Protein AF-A0A7W0KR09-F1 (afdb_monomer)

Structure (mmCIF, N/CA/C/O backbone):
data_AF-A0A7W0KR09-F1
#
_entry.id   AF-A0A7W0KR09-F1
#
loop_
_atom_site.group_PDB
_atom_site.id
_atom_site.type_symbol
_atom_site.label_atom_id
_atom_site.label_alt_id
_atom_site.label_comp_id
_atom_site.label_asym_id
_atom_site.label_entity_id
_atom_site.label_seq_id
_atom_site.pdbx_PDB_ins_code
_atom_site.Cartn_x
_atom_site.Cartn_y
_atom_site.Cartn_z
_atom_site.occupancy
_atom_site.B_iso_or_equiv
_atom_site.auth_seq_id
_atom_site.auth_comp_id
_atom_site.auth_asym_id
_atom_site.auth_atom_id
_atom_site.pdbx_PDB_model_num
ATOM 1 N N . MET A 1 1 ? -0.744 -17.987 3.270 1.00 62.53 1 MET A N 1
ATOM 2 C CA . MET A 1 1 ? -0.340 -16.575 3.426 1.00 62.53 1 MET A CA 1
ATOM 3 C C . MET A 1 1 ? 1.138 -16.591 3.731 1.00 62.53 1 MET A C 1
ATOM 5 O O . MET A 1 1 ? 1.521 -17.387 4.577 1.00 62.53 1 MET A O 1
ATOM 9 N N . THR A 1 2 ? 1.930 -15.813 3.004 1.00 75.81 2 THR A N 1
ATOM 10 C CA . THR A 1 2 ? 3.384 -15.736 3.194 1.00 75.81 2 THR A CA 1
ATOM 11 C C . THR A 1 2 ? 3.686 -14.916 4.443 1.00 75.81 2 THR A C 1
ATOM 13 O O . THR A 1 2 ? 3.004 -13.919 4.697 1.00 75.81 2 THR A O 1
ATOM 16 N N . SER A 1 3 ? 4.663 -15.346 5.236 1.00 86.94 3 SER A N 1
ATOM 17 C CA . SER A 1 3 ? 5.091 -14.590 6.414 1.00 86.94 3 SER A CA 1
ATOM 18 C C . SER A 1 3 ? 5.835 -13.320 5.975 1.00 86.94 3 SER A C 1
ATOM 20 O O . SER A 1 3 ? 6.543 -13.368 4.970 1.00 86.94 3 SER A O 1
ATOM 22 N N . PRO A 1 4 ? 5.728 -12.187 6.695 1.00 88.94 4 PRO A N 1
ATOM 23 C CA . PRO A 1 4 ? 6.400 -10.942 6.303 1.00 88.94 4 PRO A CA 1
ATOM 24 C C . PRO A 1 4 ? 7.919 -11.092 6.127 1.00 88.94 4 PRO A C 1
ATOM 26 O O . PRO A 1 4 ? 8.485 -10.524 5.202 1.00 88.94 4 PRO A O 1
ATOM 29 N N . GLU A 1 5 ? 8.551 -11.917 6.963 1.00 93.19 5 GLU A N 1
ATOM 30 C CA . GLU A 1 5 ? 9.997 -12.186 6.962 1.00 93.19 5 GLU A CA 1
ATOM 31 C C . GLU A 1 5 ? 10.484 -12.948 5.716 1.00 93.19 5 GLU A C 1
ATOM 33 O O . GLU A 1 5 ? 11.666 -12.917 5.384 1.00 93.19 5 GLU A O 1
ATOM 38 N N . GLU A 1 6 ? 9.579 -13.627 5.004 1.00 94.38 6 GLU A N 1
ATOM 39 C CA . GLU A 1 6 ? 9.884 -14.342 3.757 1.00 94.38 6 GLU A CA 1
ATOM 40 C C . GLU A 1 6 ? 9.753 -13.432 2.522 1.00 94.38 6 GLU A C 1
ATOM 42 O O . GLU A 1 6 ? 10.056 -13.849 1.402 1.00 94.38 6 GLU A O 1
ATOM 47 N N . LEU A 1 7 ? 9.277 -12.194 2.701 1.00 96.81 7 LEU A N 1
ATOM 48 C CA . LEU A 1 7 ? 9.057 -11.235 1.624 1.00 96.81 7 LEU A CA 1
ATOM 49 C C . LEU A 1 7 ? 10.244 -10.288 1.455 1.00 96.81 7 LEU A C 1
ATOM 51 O O . LEU A 1 7 ? 10.923 -9.912 2.410 1.00 96.81 7 LEU A O 1
ATOM 55 N N . VAL A 1 8 ? 10.430 -9.833 0.215 1.00 97.50 8 VAL A N 1
ATOM 56 C CA . VAL A 1 8 ? 11.388 -8.781 -0.130 1.00 97.50 8 VAL A CA 1
ATOM 57 C C . VAL A 1 8 ? 10.662 -7.668 -0.878 1.00 97.50 8 VAL A C 1
ATOM 59 O O . VAL A 1 8 ? 10.151 -7.879 -1.978 1.00 97.50 8 VAL A O 1
ATOM 62 N N . ALA A 1 9 ? 10.651 -6.466 -0.310 1.00 97.12 9 ALA A N 1
ATOM 63 C CA . ALA A 1 9 ? 10.201 -5.259 -0.984 1.00 97.12 9 ALA A CA 1
ATOM 64 C C . ALA A 1 9 ? 11.334 -4.713 -1.857 1.00 97.12 9 ALA A C 1
ATOM 66 O O . ALA A 1 9 ? 12.243 -4.030 -1.374 1.00 97.12 9 ALA A O 1
ATOM 67 N N . ARG A 1 10 ? 11.284 -5.027 -3.155 1.00 97.06 10 ARG A N 1
ATOM 68 C CA . ARG A 1 10 ? 12.270 -4.548 -4.125 1.00 97.06 10 ARG A CA 1
ATOM 69 C C . ARG A 1 10 ? 11.810 -3.259 -4.793 1.00 97.06 10 ARG A C 1
ATOM 71 O O . ARG A 1 10 ? 10.751 -3.220 -5.412 1.00 97.06 10 ARG A O 1
ATOM 78 N N . THR A 1 11 ? 12.653 -2.234 -4.745 1.00 96.75 11 THR A N 1
ATOM 79 C CA . THR A 1 11 ? 12.416 -0.958 -5.425 1.00 96.75 11 THR A CA 1
ATOM 80 C C . THR A 1 11 ? 13.464 -0.728 -6.508 1.00 96.75 11 THR A C 1
ATOM 82 O O . THR A 1 11 ? 14.673 -0.784 -6.270 1.00 96.75 11 THR A O 1
ATOM 85 N N . THR A 1 12 ? 12.991 -0.416 -7.713 1.00 94.94 12 THR A N 1
ATOM 86 C CA . THR A 1 12 ? 13.834 0.005 -8.832 1.00 94.94 12 THR A CA 1
ATOM 87 C C . THR A 1 12 ? 13.258 1.242 -9.508 1.00 94.94 12 THR A C 1
ATOM 89 O O . THR A 1 12 ? 12.048 1.477 -9.4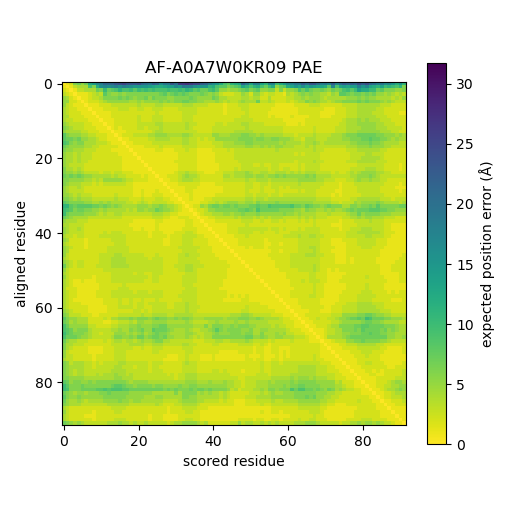84 1.00 94.94 12 THR A O 1
ATOM 92 N N . ARG A 1 13 ? 14.133 2.044 -10.114 1.00 94.38 13 ARG A N 1
ATOM 93 C CA . ARG A 1 13 ? 13.733 3.213 -10.893 1.00 94.38 13 ARG A CA 1
ATOM 94 C C . ARG A 1 13 ? 13.159 2.757 -12.233 1.00 94.38 13 ARG A C 1
ATOM 96 O O . ARG A 1 13 ? 13.730 1.906 -12.906 1.00 94.38 13 ARG A O 1
ATOM 103 N N . LEU A 1 14 ? 12.058 3.380 -12.640 1.00 93.50 14 LEU A N 1
ATOM 104 C CA . LEU A 1 14 ? 11.499 3.223 -13.976 1.00 93.50 14 LEU A CA 1
ATOM 105 C C . LEU A 1 14 ? 11.779 4.491 -14.783 1.00 93.50 14 LEU A C 1
ATOM 107 O O . LEU A 1 14 ? 11.380 5.581 -14.386 1.00 93.50 14 LEU A O 1
ATOM 111 N N . ASP A 1 15 ? 12.441 4.346 -15.929 1.00 94.81 15 ASP A N 1
ATOM 112 C CA . ASP A 1 15 ? 12.722 5.448 -16.865 1.00 94.81 15 ASP A CA 1
ATOM 113 C C . ASP A 1 15 ? 11.594 5.645 -17.890 1.00 94.81 15 ASP A C 1
ATOM 115 O O . ASP A 1 15 ? 11.819 5.986 -19.050 1.00 94.81 15 ASP A O 1
ATOM 119 N N . ARG A 1 16 ? 10.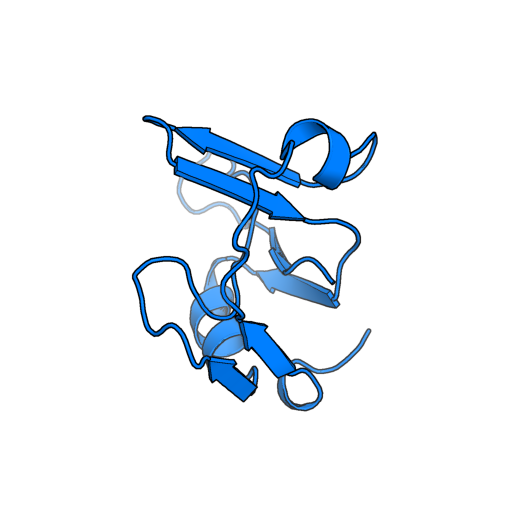359 5.384 -17.462 1.00 94.56 16 ARG A N 1
ATOM 120 C CA . ARG A 1 16 ? 9.142 5.536 -18.257 1.00 94.56 16 ARG A CA 1
ATOM 121 C C . ARG A 1 16 ? 7.973 5.893 -17.358 1.00 94.56 16 ARG A C 1
ATOM 123 O O . ARG A 1 16 ? 7.958 5.522 -16.183 1.00 94.56 16 ARG A O 1
ATOM 130 N N . ASP A 1 17 ? 6.963 6.508 -17.953 1.00 92.25 17 ASP A N 1
ATOM 131 C CA . ASP A 1 17 ? 5.696 6.713 -17.272 1.00 92.25 17 ASP A CA 1
ATOM 132 C C . ASP A 1 17 ? 4.953 5.387 -17.085 1.00 92.25 17 ASP A C 1
ATOM 134 O O . ASP A 1 17 ? 5.030 4.464 -17.905 1.00 92.25 17 ASP A O 1
A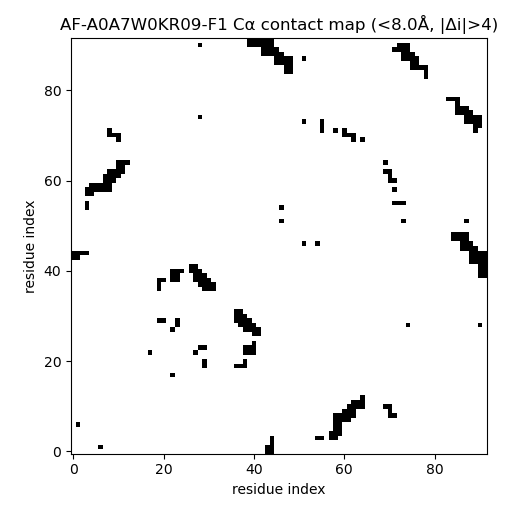TOM 138 N N . VAL A 1 18 ? 4.227 5.298 -15.974 1.00 93.44 18 VAL A N 1
ATOM 139 C CA . VAL A 1 18 ? 3.395 4.151 -15.622 1.00 93.44 18 VAL A CA 1
ATOM 140 C C . VAL A 1 18 ? 1.971 4.635 -15.414 1.00 93.44 18 VAL A C 1
ATOM 142 O O . VAL A 1 18 ? 1.718 5.516 -14.593 1.00 93.44 18 VAL A O 1
ATOM 145 N N . ASP A 1 19 ? 1.032 4.023 -16.130 1.00 95.12 19 ASP A N 1
ATOM 146 C CA . ASP A 1 19 ? -0.388 4.195 -15.852 1.00 95.12 19 ASP A CA 1
ATOM 147 C C . ASP A 1 19 ? -0.755 3.418 -14.578 1.00 95.12 19 ASP A C 1
ATOM 149 O O . ASP A 1 19 ? -0.884 2.191 -14.576 1.00 95.12 19 ASP A O 1
ATOM 153 N N . LEU A 1 20 ? -0.910 4.153 -13.477 1.00 95.88 20 LEU A N 1
ATOM 154 C CA . LEU A 1 20 ? -1.260 3.591 -12.175 1.00 95.88 20 LEU A CA 1
ATOM 155 C C . LEU A 1 20 ? -2.652 2.947 -12.159 1.00 95.88 20 LEU A C 1
ATOM 157 O O . LEU A 1 20 ? -2.860 1.987 -11.419 1.00 95.88 20 LEU A O 1
ATOM 161 N N . LEU A 1 21 ? -3.597 3.434 -12.970 1.00 96.25 21 LEU A N 1
ATOM 162 C CA . LEU A 1 21 ? -4.932 2.846 -13.056 1.00 96.25 21 LEU A CA 1
ATOM 163 C C . LEU A 1 21 ? -4.863 1.494 -13.766 1.00 96.25 21 LEU A C 1
ATOM 165 O O . LEU A 1 21 ? -5.435 0.515 -13.286 1.00 96.25 21 LEU A O 1
ATOM 169 N N . ALA A 1 22 ? -4.092 1.416 -14.854 1.00 96.94 22 ALA A N 1
ATOM 170 C CA . ALA A 1 22 ? -3.815 0.146 -15.511 1.00 96.94 22 ALA A CA 1
ATOM 171 C C . ALA A 1 22 ? -3.103 -0.828 -14.561 1.00 96.94 22 ALA A C 1
ATOM 173 O O . ALA A 1 22 ? -3.458 -2.007 -14.532 1.00 96.94 22 ALA A O 1
ATOM 174 N N . VAL A 1 23 ? -2.145 -0.360 -13.748 1.00 96.69 23 VAL 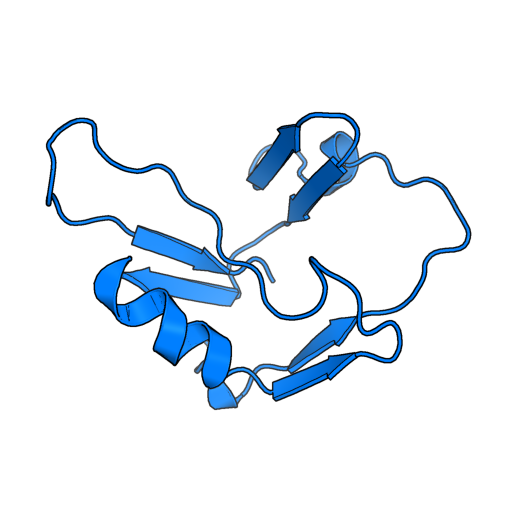A N 1
ATOM 175 C CA . VAL A 1 23 ? -1.495 -1.186 -12.715 1.00 96.69 23 VAL A CA 1
ATOM 176 C C . VAL A 1 23 ? -2.491 -1.661 -11.666 1.00 96.69 23 VAL A C 1
ATOM 178 O O . VAL A 1 23 ? -2.474 -2.841 -11.367 1.00 96.69 23 VAL A O 1
ATOM 181 N N . ALA A 1 24 ? -3.383 -0.835 -11.126 1.00 97.44 24 ALA A N 1
ATOM 182 C CA . ALA A 1 24 ? -4.370 -1.322 -10.158 1.00 97.44 24 ALA A CA 1
ATOM 183 C C . ALA A 1 24 ? -5.332 -2.350 -10.790 1.00 97.44 24 ALA A C 1
ATOM 185 O O . ALA A 1 24 ? -5.618 -3.390 -10.200 1.00 97.44 24 ALA A O 1
ATOM 186 N N . GLY A 1 25 ? -5.766 -2.123 -12.032 1.00 96.75 25 GLY A N 1
ATOM 187 C CA . GLY A 1 25 ? -6.757 -2.980 -12.682 1.00 96.75 25 GLY A CA 1
ATOM 188 C C . GLY A 1 25 ? -8.113 -2.937 -11.967 1.00 96.75 25 GLY A C 1
ATOM 189 O O . GLY A 1 25 ? -8.434 -1.961 -11.295 1.00 96.75 25 GLY A O 1
ATOM 190 N N . ALA A 1 26 ? -8.921 -3.989 -12.130 1.00 96.38 26 ALA A N 1
ATOM 191 C CA . ALA A 1 26 ? -10.286 -4.033 -11.595 1.00 96.38 26 ALA A CA 1
ATOM 192 C C . ALA A 1 26 ? -10.347 -4.234 -10.068 1.00 96.38 26 ALA A C 1
ATOM 194 O O . ALA A 1 26 ? -11.211 -3.658 -9.415 1.00 96.38 26 ALA A O 1
ATOM 195 N N . ASP A 1 27 ? -9.416 -5.018 -9.514 1.00 95.00 27 ASP A N 1
ATOM 196 C CA . ASP A 1 27 ? -9.466 -5.490 -8.119 1.00 95.00 27 ASP A CA 1
ATOM 197 C C . ASP A 1 27 ? -8.287 -5.000 -7.259 1.00 95.00 27 ASP A C 1
ATOM 199 O O . ASP A 1 27 ? -8.122 -5.421 -6.112 1.00 95.00 27 ASP A O 1
ATOM 203 N N . GLY A 1 28 ? -7.410 -4.168 -7.824 1.00 96.56 28 GLY A N 1
ATOM 204 C CA . GLY A 1 28 ? -6.240 -3.654 -7.122 1.00 96.56 28 GLY A CA 1
ATOM 205 C C . GLY A 1 28 ? -6.543 -2.468 -6.217 1.00 96.56 28 GLY A C 1
ATOM 206 O O . GLY A 1 28 ? -7.682 -2.062 -5.995 1.00 96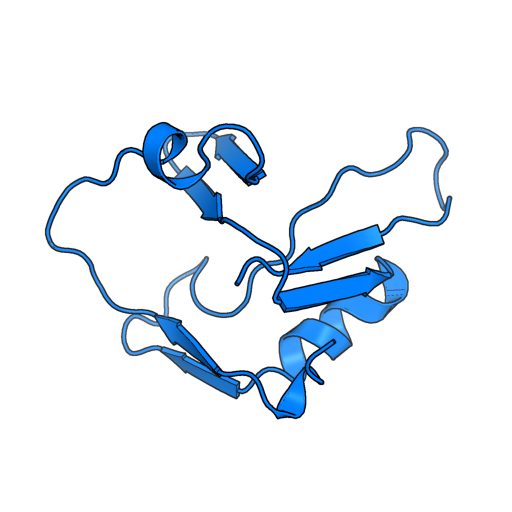.56 28 GLY A O 1
ATOM 207 N N . VAL A 1 29 ? -5.467 -1.883 -5.703 1.00 97.38 29 VAL A N 1
ATOM 208 C CA . VAL A 1 29 ? -5.515 -0.677 -4.878 1.00 97.38 29 VAL A CA 1
ATOM 209 C C . VAL A 1 29 ? -4.837 0.469 -5.607 1.00 97.38 29 VAL A C 1
ATOM 211 O O . VAL A 1 29 ? -3.808 0.285 -6.257 1.00 97.38 29 VAL A O 1
ATOM 214 N N . LEU A 1 30 ? -5.420 1.659 -5.487 1.00 96.88 30 LEU A N 1
ATOM 215 C CA . LEU A 1 30 ? -4.903 2.894 -6.059 1.00 96.88 30 LEU A CA 1
ATOM 216 C C . LEU A 1 30 ? -5.054 4.016 -5.036 1.00 96.88 30 LEU A C 1
ATOM 218 O O . LEU A 1 30 ? -6.130 4.235 -4.482 1.00 96.88 30 LEU A O 1
ATOM 222 N N . PHE A 1 31 ? -3.981 4.767 -4.836 1.00 95.44 31 PHE A N 1
ATOM 223 C CA . PHE A 1 31 ? -4.005 6.046 -4.145 1.00 95.44 31 PHE A CA 1
ATOM 224 C C . PHE A 1 31 ? -3.326 7.081 -5.034 1.00 95.44 31 PHE A C 1
A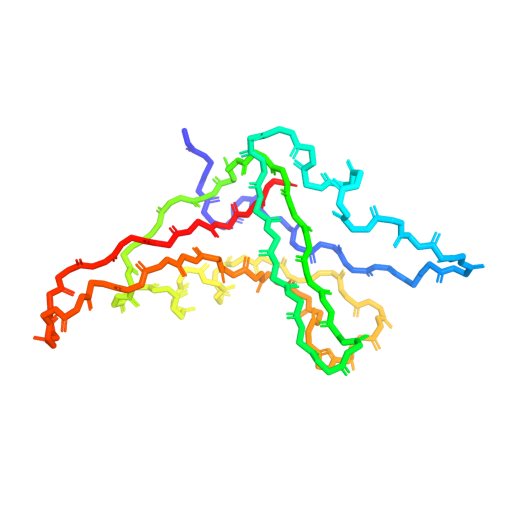TOM 226 O O . PHE A 1 31 ? -2.224 6.845 -5.520 1.00 95.44 31 PHE A O 1
ATOM 233 N N . SER A 1 32 ? -3.962 8.231 -5.246 1.00 93.94 32 SER A N 1
ATOM 234 C CA . SER A 1 32 ? -3.382 9.330 -6.017 1.00 93.94 32 SER A CA 1
ATOM 235 C C . SER A 1 32 ? -3.709 10.659 -5.358 1.00 93.94 32 SER A C 1
ATOM 237 O O . SER A 1 32 ? -4.865 10.949 -5.048 1.00 93.94 32 SER A O 1
ATOM 239 N N . ARG A 1 33 ? -2.678 11.472 -5.124 1.00 92.62 33 ARG A N 1
ATOM 240 C CA . ARG A 1 33 ? -2.803 12.810 -4.549 1.00 92.62 33 ARG A CA 1
ATOM 241 C C . ARG A 1 33 ? -1.644 13.685 -5.004 1.00 92.62 33 ARG A C 1
ATOM 243 O O . ARG A 1 33 ? -0.490 13.294 -4.901 1.00 92.62 33 ARG A O 1
ATOM 250 N N . ASN A 1 34 ? -1.941 14.907 -5.448 1.00 91.12 34 ASN A N 1
ATOM 251 C CA . ASN A 1 34 ? -0.931 15.916 -5.798 1.00 91.12 34 ASN A CA 1
ATOM 252 C C . ASN A 1 34 ? 0.162 15.394 -6.754 1.00 91.12 34 ASN A C 1
ATOM 254 O O . ASN A 1 34 ? 1.340 15.676 -6.558 1.00 91.12 34 ASN A O 1
ATOM 258 N N . ARG A 1 35 ? -0.229 14.632 -7.788 1.00 86.38 35 ARG A N 1
ATOM 259 C CA . ARG A 1 35 ? 0.671 14.010 -8.786 1.00 86.38 35 ARG A CA 1
ATOM 260 C C . ARG A 1 35 ? 1.604 12.916 -8.247 1.00 86.38 35 ARG A C 1
ATOM 262 O O . ARG A 1 35 ? 2.430 12.416 -9.002 1.00 86.38 35 ARG A O 1
ATOM 269 N N . VAL A 1 36 ? 1.455 12.520 -6.987 1.00 88.56 36 VAL A N 1
ATOM 270 C CA . VAL A 1 36 ? 2.097 11.338 -6.408 1.00 88.56 36 VAL A CA 1
ATOM 271 C C . VAL A 1 36 ? 1.044 10.248 -6.284 1.00 88.56 36 VAL A C 1
ATOM 273 O O . VAL A 1 36 ? -0.089 10.520 -5.880 1.00 88.56 36 VAL A O 1
ATOM 276 N N . GLY A 1 37 ? 1.394 9.014 -6.630 1.00 93.50 37 GLY A N 1
ATOM 277 C CA . GLY A 1 37 ? 0.460 7.910 -6.517 1.00 93.50 37 GLY A CA 1
ATOM 278 C C . GLY A 1 37 ? 1.133 6.570 -6.299 1.00 93.50 37 GLY A C 1
ATOM 279 O O . GLY A 1 37 ? 2.304 6.382 -6.616 1.00 93.50 37 GLY A O 1
ATOM 280 N N . PHE A 1 38 ? 0.348 5.653 -5.755 1.00 95.44 38 PHE A N 1
ATOM 281 C CA . PHE A 1 38 ? 0.718 4.274 -5.502 1.00 95.44 38 PHE A CA 1
ATOM 282 C C . PHE A 1 38 ? -0.365 3.382 -6.091 1.00 95.44 38 PHE A C 1
ATOM 284 O O . PHE A 1 38 ? -1.555 3.649 -5.912 1.00 95.44 38 PHE A O 1
ATOM 291 N N . ALA A 1 39 ? 0.048 2.317 -6.765 1.00 96.88 39 ALA A N 1
ATOM 292 C CA . ALA A 1 39 ? -0.851 1.287 -7.251 1.00 96.88 39 ALA A CA 1
ATOM 293 C C . ALA A 1 39 ? -0.256 -0.085 -6.964 1.00 96.88 39 ALA A C 1
ATOM 295 O O . ALA A 1 39 ? 0.961 -0.260 -7.011 1.00 96.88 39 ALA A O 1
ATOM 296 N N . GLY A 1 40 ? -1.119 -1.049 -6.678 1.00 96.44 40 GLY A N 1
ATOM 297 C CA . GLY A 1 40 ? -0.711 -2.418 -6.403 1.00 96.44 40 GLY A CA 1
ATOM 298 C C . GLY A 1 40 ? -1.799 -3.412 -6.770 1.00 96.44 40 GLY A C 1
ATOM 299 O O . GLY A 1 40 ? -2.977 -3.058 -6.875 1.00 96.44 40 GLY A O 1
ATOM 300 N N . ARG A 1 41 ? -1.393 -4.667 -6.958 1.00 97.06 41 ARG A N 1
ATOM 301 C CA . ARG A 1 41 ? -2.282 -5.800 -7.229 1.00 97.06 41 ARG A CA 1
ATOM 302 C C . ARG A 1 41 ? -2.071 -6.892 -6.198 1.00 97.06 41 ARG A C 1
ATOM 304 O O . ARG A 1 41 ? -1.003 -7.003 -5.606 1.00 97.06 41 ARG A O 1
ATOM 311 N N . GLY A 1 42 ? -3.080 -7.743 -6.052 1.00 96.69 42 GLY A N 1
ATOM 312 C CA . GLY A 1 42 ? -2.996 -8.891 -5.161 1.00 96.69 42 GLY A CA 1
ATOM 313 C C . GLY A 1 42 ? -2.786 -8.487 -3.702 1.00 96.69 42 GLY A C 1
ATOM 314 O O . GLY A 1 42 ? -2.922 -7.325 -3.320 1.00 96.69 42 GLY A O 1
ATOM 315 N N . VAL A 1 43 ? -2.496 -9.485 -2.872 1.00 97.06 43 VAL A N 1
ATOM 316 C CA . VAL A 1 43 ? -2.271 -9.299 -1.438 1.00 97.06 43 VAL A CA 1
ATOM 317 C C . VAL A 1 43 ? -1.157 -10.238 -0.999 1.00 97.06 43 VAL A C 1
ATOM 319 O O . VAL A 1 43 ? -1.376 -11.448 -0.927 1.00 97.06 43 VAL A O 1
ATOM 322 N N . ALA A 1 44 ? 0.012 -9.684 -0.684 1.00 96.94 44 ALA A N 1
ATOM 323 C CA . ALA A 1 44 ? 1.103 -10.423 -0.057 1.00 96.94 44 ALA A CA 1
ATOM 324 C C . ALA A 1 44 ? 0.842 -10.621 1.441 1.00 96.94 44 ALA A C 1
ATOM 326 O O . ALA A 1 44 ? 0.977 -11.731 1.954 1.00 96.94 44 ALA A O 1
ATOM 327 N N . VAL A 1 45 ? 0.392 -9.563 2.130 1.00 97.31 45 VAL A N 1
ATOM 328 C CA . VAL A 1 45 ? 0.117 -9.583 3.576 1.00 97.31 45 VAL A CA 1
ATOM 329 C C . VAL A 1 45 ? -1.184 -8.854 3.890 1.00 97.31 45 VAL A C 1
ATOM 331 O O . VAL A 1 45 ? -1.454 -7.782 3.351 1.00 97.31 45 VAL A O 1
ATOM 334 N N . ARG A 1 46 ? -1.980 -9.420 4.803 1.00 97.00 46 ARG A N 1
ATOM 335 C CA . ARG A 1 46 ? -3.056 -8.710 5.511 1.00 97.00 46 ARG A CA 1
ATOM 336 C C . ARG A 1 46 ? -2.619 -8.504 6.952 1.00 97.00 46 ARG A C 1
ATOM 338 O O . ARG A 1 46 ? -2.198 -9.465 7.586 1.00 97.00 46 ARG A O 1
ATOM 345 N N . THR A 1 47 ? -2.737 -7.285 7.462 1.00 96.94 47 THR A N 1
ATOM 346 C CA . THR A 1 47 ? -2.334 -6.946 8.832 1.00 96.94 47 THR A CA 1
ATOM 347 C C . THR A 1 47 ? -3.332 -5.994 9.474 1.00 96.94 47 THR A C 1
ATOM 349 O O . THR A 1 47 ? -4.059 -5.272 8.785 1.00 96.94 47 THR A O 1
ATOM 352 N N . ARG A 1 48 ? -3.404 -5.988 10.805 1.00 97.00 48 ARG A N 1
ATOM 353 C CA . ARG A 1 48 ? -4.188 -4.982 11.525 1.00 97.00 48 ARG A CA 1
ATOM 354 C C . ARG A 1 48 ? -3.468 -3.644 11.454 1.00 97.00 48 ARG A C 1
ATOM 356 O O . ARG A 1 48 ? -2.246 -3.579 11.523 1.00 97.00 48 ARG A O 1
ATOM 363 N N . ARG A 1 49 ? -4.224 -2.547 11.430 1.00 96.31 49 ARG A N 1
ATOM 364 C CA . ARG A 1 49 ? -3.669 -1.187 11.509 1.00 96.31 49 ARG A CA 1
ATOM 365 C C . ARG A 1 49 ? -2.717 -1.020 12.698 1.00 96.31 49 ARG A C 1
ATOM 367 O O . ARG A 1 49 ? -1.709 -0.343 12.561 1.00 96.31 49 ARG A O 1
ATOM 374 N N . ALA A 1 50 ? -3.031 -1.621 13.845 1.00 95.44 50 ALA A N 1
ATOM 375 C CA . ALA A 1 50 ? -2.197 -1.535 15.045 1.00 95.44 50 ALA A CA 1
ATOM 376 C C . ALA A 1 50 ? -0.833 -2.240 14.899 1.00 95.44 50 ALA A C 1
ATOM 378 O O . ALA A 1 50 ? 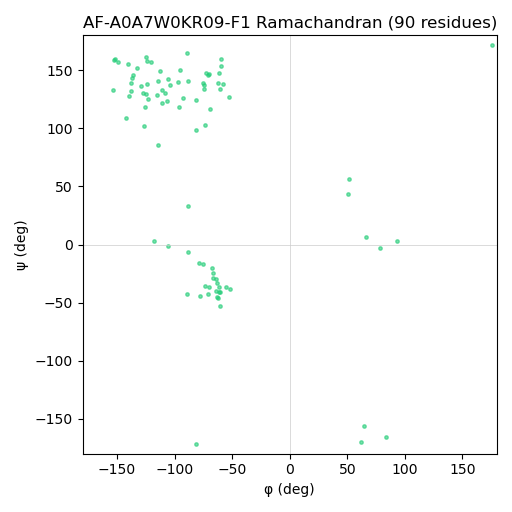0.116 -1.876 15.582 1.00 95.44 50 ALA A O 1
ATOM 379 N N . GLU A 1 51 ? -0.730 -3.221 14.002 1.00 96.94 51 GLU A N 1
ATOM 380 C CA . GLU A 1 51 ? 0.446 -4.080 13.808 1.00 96.94 51 GLU A CA 1
ATOM 381 C C . GLU A 1 51 ? 1.218 -3.717 12.523 1.00 96.94 51 GLU A C 1
ATOM 383 O O . GLU A 1 51 ? 2.248 -4.322 12.217 1.00 96.94 51 GLU A O 1
ATOM 388 N N . VAL A 1 52 ? 0.734 -2.731 11.754 1.00 96.94 52 VAL A N 1
ATOM 389 C CA . VAL A 1 52 ? 1.249 -2.438 10.409 1.00 96.94 52 VAL A CA 1
ATOM 390 C C . VAL A 1 52 ? 2.715 -2.031 10.418 1.00 96.94 52 VAL A C 1
ATOM 392 O O . VAL A 1 52 ? 3.460 -2.504 9.572 1.00 96.94 52 VAL A O 1
ATOM 395 N N . THR A 1 53 ? 3.150 -1.217 11.381 1.00 96.88 53 THR A N 1
ATOM 396 C CA . THR A 1 53 ? 4.547 -0.772 11.460 1.00 96.88 53 THR A CA 1
ATOM 397 C C . THR A 1 53 ? 5.486 -1.964 11.617 1.00 96.88 53 THR A C 1
ATOM 399 O O . THR A 1 53 ? 6.352 -2.160 10.773 1.00 96.88 53 THR A O 1
ATOM 402 N N . ALA A 1 54 ? 5.230 -2.828 12.605 1.00 97.88 54 ALA A N 1
ATOM 403 C CA . ALA A 1 54 ? 6.019 -4.040 12.822 1.00 97.88 54 ALA A CA 1
ATOM 404 C C . ALA A 1 54 ? 5.961 -4.993 11.616 1.00 97.88 54 ALA A C 1
ATOM 406 O O . ALA A 1 54 ? 6.959 -5.606 11.250 1.00 97.88 54 ALA A O 1
ATOM 407 N N . THR A 1 55 ? 4.800 -5.088 10.959 1.00 97.56 55 THR A N 1
ATOM 408 C CA . THR A 1 55 ? 4.647 -5.901 9.744 1.00 97.56 55 THR A CA 1
ATOM 409 C C . THR A 1 55 ? 5.528 -5.384 8.605 1.00 97.56 55 THR A C 1
ATOM 411 O O . THR A 1 55 ? 6.165 -6.182 7.927 1.00 97.56 55 THR A O 1
ATOM 414 N N . LEU A 1 56 ? 5.557 -4.067 8.374 1.00 97.06 56 LEU A N 1
ATOM 415 C CA . LEU A 1 56 ? 6.360 -3.458 7.311 1.00 97.06 56 LEU A CA 1
ATOM 416 C C . LEU A 1 56 ? 7.862 -3.531 7.621 1.00 97.06 56 LEU A C 1
ATOM 418 O O . LEU A 1 56 ? 8.645 -3.765 6.708 1.00 97.06 56 LEU A O 1
ATOM 422 N N . GLU A 1 57 ? 8.255 -3.378 8.887 1.00 97.00 57 GLU A N 1
ATOM 423 C CA . GLU A 1 57 ? 9.652 -3.488 9.339 1.00 97.00 57 GLU A CA 1
ATOM 424 C C . GLU A 1 57 ? 10.220 -4.907 9.200 1.00 97.00 57 GLU A C 1
ATOM 426 O O . GLU A 1 57 ? 11.420 -5.066 8.986 1.00 97.00 57 GLU A O 1
ATOM 431 N N . ALA A 1 58 ? 9.372 -5.936 9.290 1.00 97.75 58 ALA A N 1
ATOM 432 C CA . ALA A 1 58 ? 9.777 -7.331 9.124 1.00 97.75 58 ALA A CA 1
ATOM 433 C C . ALA A 1 58 ? 10.046 -7.728 7.660 1.00 97.75 58 ALA A C 1
ATOM 435 O O . ALA A 1 58 ? 10.665 -8.762 7.414 1.00 97.75 58 ALA A O 1
ATOM 436 N N . ILE A 1 59 ? 9.587 -6.937 6.684 1.00 97.94 59 ILE A N 1
ATOM 437 C CA . ILE A 1 59 ? 9.803 -7.213 5.260 1.00 97.94 59 ILE A CA 1
ATOM 438 C C . ILE A 1 59 ? 11.201 -6.731 4.871 1.00 97.94 59 ILE A C 1
ATOM 440 O O . ILE A 1 59 ? 11.529 -5.553 5.023 1.00 97.94 59 ILE A O 1
ATOM 444 N N . ALA A 1 60 ? 12.020 -7.622 4.311 1.00 97.81 60 ALA A N 1
ATOM 445 C CA . ALA A 1 60 ? 13.351 -7.253 3.846 1.00 97.81 60 ALA A CA 1
ATOM 446 C C . ALA A 1 60 ? 13.269 -6.206 2.721 1.00 97.81 60 ALA A C 1
ATOM 448 O O . ALA A 1 60 ? 12.433 -6.305 1.823 1.00 97.81 60 ALA A O 1
ATOM 449 N N . VAL A 1 61 ? 14.155 -5.208 2.740 1.00 97.38 61 VAL A N 1
ATOM 450 C CA . VAL A 1 61 ? 14.152 -4.109 1.761 1.00 97.38 61 VAL A CA 1
ATOM 451 C C . VAL A 1 61 ? 15.364 -4.208 0.841 1.00 97.38 61 VAL A C 1
ATOM 453 O O . VAL A 1 61 ? 16.506 -4.154 1.291 1.00 97.38 61 VAL A O 1
ATOM 456 N N . ASP A 1 62 ? 15.097 -4.298 -0.460 1.00 97.56 62 ASP A N 1
ATOM 457 C CA . ASP A 1 62 ? 16.086 -4.189 -1.535 1.00 97.56 62 ASP A CA 1
ATOM 458 C C . ASP A 1 62 ? 15.772 -2.925 -2.345 1.00 97.56 62 ASP A C 1
ATOM 460 O O . ASP A 1 62 ? 15.003 -2.942 -3.309 1.00 97.56 62 ASP A O 1
ATOM 464 N N . ASP A 1 63 ? 16.295 -1.788 -1.888 1.00 95.88 63 ASP A N 1
ATOM 465 C CA . ASP A 1 63 ? 15.961 -0.475 -2.430 1.00 95.88 63 ASP A CA 1
ATOM 466 C C . ASP A 1 63 ? 17.210 0.315 -2.831 1.00 95.88 63 ASP A C 1
ATOM 468 O O . ASP A 1 63 ? 17.914 0.923 -2.020 1.00 95.88 63 ASP A O 1
ATOM 472 N N . SER A 1 64 ? 17.461 0.328 -4.138 1.00 91.88 64 SER A N 1
ATOM 473 C CA . SER A 1 64 ? 18.534 1.115 -4.750 1.00 91.88 64 SER A CA 1
ATOM 474 C C . SER A 1 64 ? 18.191 2.603 -4.911 1.00 91.88 64 SER A C 1
ATOM 476 O O . SER A 1 64 ? 19.096 3.412 -5.111 1.00 91.88 64 SER A O 1
ATOM 478 N N . VAL A 1 65 ? 16.910 2.974 -4.810 1.00 94.38 65 VAL A N 1
ATOM 479 C CA . VAL A 1 65 ? 16.391 4.324 -5.074 1.00 94.38 65 VAL A CA 1
ATOM 480 C C . VAL A 1 65 ? 16.424 5.186 -3.808 1.00 94.38 65 VAL A C 1
ATOM 482 O O . VAL A 1 65 ? 16.849 6.340 -3.880 1.00 94.38 65 VAL A O 1
ATOM 485 N N . ARG A 1 66 ? 16.035 4.623 -2.653 1.00 90.81 66 ARG A N 1
ATOM 486 C CA . ARG A 1 66 ? 16.082 5.248 -1.313 1.00 90.81 66 ARG A CA 1
ATOM 487 C C . ARG A 1 66 ? 15.426 6.630 -1.258 1.00 90.81 66 ARG A C 1
ATOM 489 O O . ARG A 1 66 ? 16.061 7.617 -0.886 1.00 90.81 66 ARG A O 1
ATOM 496 N N . GLN A 1 67 ? 14.158 6.711 -1.651 1.00 88.94 67 GLN A N 1
ATOM 497 C CA . GLN A 1 67 ? 13.377 7.952 -1.657 1.00 88.94 67 GLN A CA 1
ATOM 498 C C . GLN A 1 67 ? 12.087 7.787 -0.846 1.00 88.94 67 GLN A C 1
ATOM 500 O O . GLN A 1 67 ? 11.635 6.670 -0.623 1.00 88.94 67 GLN A O 1
ATOM 505 N N . PRO A 1 68 ? 11.434 8.874 -0.411 1.00 83.56 68 PRO A N 1
ATOM 506 C CA . PRO A 1 68 ? 10.114 8.762 0.199 1.00 83.56 68 PRO A CA 1
ATOM 507 C C . PRO A 1 68 ? 9.137 7.989 -0.704 1.00 83.56 68 PRO A C 1
ATOM 509 O O . PRO A 1 68 ? 8.961 8.334 -1.872 1.00 83.56 68 PRO A O 1
ATOM 512 N N . GLY A 1 69 ? 8.496 6.956 -0.152 1.00 80.88 69 GLY A N 1
ATOM 513 C CA . GLY A 1 69 ? 7.557 6.095 -0.881 1.00 80.88 69 GLY A CA 1
ATOM 514 C C . GLY A 1 69 ? 8.165 4.827 -1.492 1.00 80.88 69 GLY A C 1
ATOM 515 O O . GLY A 1 69 ? 7.440 4.090 -2.155 1.00 80.88 69 GLY A O 1
ATOM 516 N N . THR A 1 70 ? 9.455 4.555 -1.278 1.00 91.75 70 THR A N 1
ATOM 517 C CA . THR A 1 70 ? 10.092 3.271 -1.607 1.00 91.75 70 THR A CA 1
ATOM 518 C C . THR A 1 70 ? 9.999 2.282 -0.436 1.00 91.75 70 THR A C 1
ATOM 520 O O . THR A 1 70 ? 9.689 2.669 0.693 1.00 91.75 70 THR A O 1
ATOM 523 N N . GLY A 1 71 ? 10.245 0.993 -0.6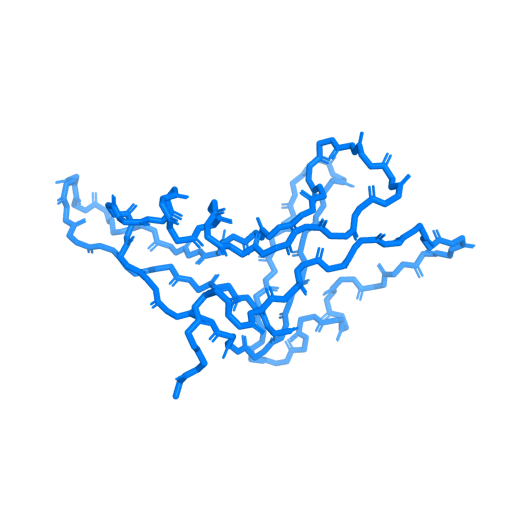97 1.00 94.75 71 GLY A N 1
ATOM 524 C CA . GLY A 1 71 ? 10.052 -0.076 0.291 1.00 94.75 71 GLY A CA 1
ATOM 525 C C . GLY A 1 71 ? 8.600 -0.582 0.374 1.00 94.75 71 GLY A C 1
ATOM 526 O O . GLY A 1 71 ? 7.806 -0.336 -0.538 1.00 94.75 71 GLY A O 1
ATOM 527 N N . PRO A 1 72 ? 8.242 -1.344 1.423 1.00 96.06 72 PRO A N 1
ATOM 528 C CA . PRO A 1 72 ? 6.916 -1.936 1.546 1.00 96.06 72 PRO A CA 1
ATOM 529 C C . PRO A 1 72 ? 5.876 -0.871 1.918 1.00 96.06 72 PRO A C 1
ATOM 531 O O . PRO A 1 72 ? 6.074 -0.068 2.828 1.00 96.06 72 PRO A O 1
ATOM 534 N N . VAL A 1 73 ? 4.732 -0.889 1.230 1.00 95.44 73 VAL A N 1
ATOM 535 C CA . VAL A 1 73 ? 3.635 0.066 1.439 1.00 95.44 73 VAL A CA 1
ATOM 536 C C . VAL A 1 73 ? 2.346 -0.687 1.739 1.00 95.44 73 VAL A C 1
ATOM 538 O O . VAL A 1 73 ? 1.945 -1.580 0.993 1.00 95.44 73 VAL A O 1
ATOM 541 N N . ALA A 1 74 ? 1.675 -0.296 2.822 1.00 97.06 74 ALA A N 1
ATOM 542 C CA . ALA A 1 74 ? 0.356 -0.803 3.168 1.00 97.06 74 ALA A CA 1
ATOM 543 C C . ALA A 1 74 ? -0.753 0.146 2.691 1.00 97.06 74 ALA A C 1
ATOM 545 O O . ALA A 1 74 ? -0.661 1.365 2.835 1.00 97.06 74 ALA A O 1
ATOM 546 N N . PHE A 1 75 ? -1.837 -0.431 2.185 1.00 97.19 75 PHE A N 1
ATOM 547 C CA . PHE A 1 75 ? -3.056 0.255 1.773 1.00 97.19 75 PHE A CA 1
ATOM 548 C C . PHE A 1 75 ? -4.215 -0.121 2.686 1.00 97.19 75 PHE A C 1
ATOM 550 O O . PHE A 1 75 ? -4.314 -1.251 3.158 1.00 97.19 75 PHE A O 1
ATOM 557 N N . GLY A 1 76 ? -5.152 0.801 2.871 1.00 95.38 76 GLY A N 1
ATOM 558 C CA . GLY A 1 76 ? -6.449 0.477 3.446 1.00 95.38 76 GLY A CA 1
ATOM 559 C C . GLY A 1 76 ? -7.320 1.703 3.662 1.00 95.38 76 GLY A C 1
ATOM 560 O O . GLY A 1 76 ? -6.880 2.841 3.502 1.00 95.38 76 GLY A O 1
ATOM 561 N N . ALA A 1 77 ? -8.571 1.444 4.025 1.00 94.81 77 ALA A N 1
ATOM 562 C CA . ALA A 1 77 ? -9.545 2.456 4.398 1.00 94.81 77 ALA A CA 1
ATOM 563 C C . ALA A 1 77 ? -9.840 2.324 5.892 1.00 94.81 77 ALA A C 1
ATOM 565 O O . ALA A 1 77 ? -10.061 1.222 6.396 1.00 94.81 77 ALA A O 1
ATOM 566 N N . LEU A 1 78 ? -9.824 3.449 6.604 1.00 95.19 78 LEU A N 1
ATOM 567 C CA . LEU A 1 78 ? -10.140 3.467 8.026 1.00 95.19 78 LEU A CA 1
ATOM 568 C C . LEU A 1 78 ? -11.649 3.657 8.229 1.00 95.19 78 LEU A C 1
ATOM 570 O O . LEU A 1 78 ? -12.251 4.459 7.510 1.00 95.19 78 LEU A O 1
ATOM 574 N N . PRO A 1 79 ? -12.265 2.963 9.203 1.00 95.75 79 PRO A N 1
ATOM 575 C CA . PRO A 1 79 ? -13.651 3.211 9.569 1.00 95.75 79 PRO A CA 1
ATOM 576 C C . PRO A 1 79 ? -13.865 4.650 10.045 1.00 95.75 79 PRO A C 1
ATOM 578 O O . PRO A 1 79 ? -12.969 5.272 10.615 1.00 95.75 79 PRO A O 1
ATOM 581 N N . PHE A 1 80 ? -15.092 5.150 9.885 1.00 95.94 80 PHE A N 1
ATOM 582 C CA . PHE A 1 80 ? -15.483 6.454 10.428 1.00 95.94 80 PHE A CA 1
ATOM 583 C C . PHE A 1 80 ? -15.416 6.502 11.958 1.00 95.94 80 PHE A C 1
ATOM 585 O O . PHE A 1 80 ? -15.125 7.556 12.517 1.00 95.94 80 PHE A O 1
ATOM 592 N N . LEU A 1 81 ? -15.697 5.379 12.632 1.00 96.12 81 LEU A N 1
ATOM 593 C CA . LEU A 1 81 ? -15.655 5.290 14.088 1.00 96.12 81 LEU A CA 1
ATOM 594 C C . LEU A 1 81 ? -14.197 5.385 14.574 1.00 96.12 81 LEU A C 1
ATOM 596 O O . LEU A 1 81 ? -13.401 4.489 14.273 1.00 96.12 81 LEU A O 1
ATOM 600 N N . PRO A 1 82 ? -13.832 6.425 15.347 1.00 91.75 82 PRO A N 1
ATOM 601 C CA . PRO A 1 82 ? -12.475 6.560 15.852 1.00 91.75 82 PRO A CA 1
ATOM 602 C C . PRO A 1 82 ? -12.087 5.369 16.729 1.00 91.75 82 PRO A C 1
ATOM 604 O O . PRO A 1 82 ? -12.842 4.954 17.603 1.00 91.75 82 PRO A O 1
ATOM 607 N N . GLY A 1 83 ? -10.893 4.827 16.496 1.00 89.00 83 GLY A N 1
ATOM 608 C CA . GLY A 1 83 ? -10.358 3.708 17.275 1.00 89.00 83 GLY A CA 1
ATOM 609 C C . GLY A 1 83 ? -10.916 2.333 16.908 1.00 89.00 83 GLY A C 1
ATOM 610 O O . GLY A 1 83 ? -10.436 1.350 17.460 1.00 89.00 83 GLY A O 1
ATOM 611 N N . ALA A 1 84 ? -11.866 2.238 15.972 1.00 93.38 84 ALA A N 1
ATOM 612 C CA . ALA A 1 84 ? -12.321 0.947 15.474 1.00 93.38 84 ALA A CA 1
ATOM 613 C C . ALA A 1 84 ? -11.177 0.170 14.806 1.00 93.38 84 ALA A C 1
ATOM 615 O O . ALA A 1 84 ? -10.286 0.754 14.173 1.00 93.38 84 ALA A O 1
ATOM 616 N N . ASP A 1 85 ? -11.237 -1.155 14.925 1.00 93.81 85 ASP A N 1
ATOM 617 C CA . ASP A 1 85 ? -10.306 -2.044 14.246 1.00 93.81 85 ASP A CA 1
ATOM 618 C C . ASP A 1 85 ? -10.353 -1.821 12.732 1.00 93.81 85 ASP A C 1
ATOM 620 O O . ASP A 1 85 ? -11.412 -1.663 12.121 1.00 93.81 85 ASP A O 1
ATOM 624 N N . ALA A 1 86 ? -9.173 -1.820 12.119 1.00 96.00 86 ALA A N 1
ATOM 625 C CA . ALA A 1 86 ? -9.006 -1.664 10.684 1.00 96.00 86 ALA A CA 1
ATOM 626 C C . ALA A 1 86 ? -7.962 -2.657 10.183 1.00 96.00 86 ALA A C 1
ATOM 628 O O . ALA A 1 86 ? -6.959 -2.917 10.855 1.00 96.00 86 ALA A O 1
ATOM 629 N N . GLN A 1 87 ? -8.192 -3.190 8.988 1.00 96.50 87 GLN A N 1
ATOM 630 C CA . GLN A 1 87 ? -7.234 -4.034 8.288 1.00 96.50 87 GLN A CA 1
ATOM 631 C C . GLN A 1 87 ? -6.591 -3.260 7.147 1.00 96.50 87 GLN A C 1
ATOM 633 O O . GLN A 1 87 ? -7.251 -2.475 6.465 1.00 96.50 87 GLN A O 1
ATOM 638 N N . LEU A 1 88 ? -5.304 -3.511 6.948 1.00 97.75 88 LEU A N 1
ATOM 639 C CA . LEU A 1 88 ? -4.506 -2.991 5.853 1.00 97.75 88 LEU A CA 1
ATOM 640 C C . LEU A 1 88 ? -3.936 -4.162 5.046 1.00 97.75 88 LEU A C 1
ATOM 642 O O . LEU A 1 88 ? -3.803 -5.284 5.549 1.00 97.75 88 LEU A O 1
ATOM 646 N N . VAL A 1 89 ? -3.592 -3.897 3.791 1.00 97.75 89 VAL A N 1
ATOM 647 C CA . VAL A 1 89 ? -3.001 -4.871 2.873 1.00 97.75 89 VAL A CA 1
ATOM 648 C C . VAL A 1 89 ? -1.682 -4.355 2.326 1.00 97.75 89 VAL A C 1
ATOM 650 O O . VAL A 1 89 ? -1.583 -3.190 1.955 1.00 97.75 89 VAL A O 1
ATOM 653 N N . VAL A 1 90 ? -0.685 -5.227 2.240 1.00 97.44 90 VAL A N 1
ATOM 654 C CA . VAL A 1 90 ? 0.510 -5.003 1.420 1.00 97.44 90 VAL A CA 1
ATOM 655 C C . VAL A 1 90 ? 0.268 -5.721 0.089 1.00 97.44 90 VAL A C 1
ATOM 657 O O . VAL A 1 90 ? 0.047 -6.940 0.111 1.00 97.44 90 VAL A O 1
ATOM 660 N N . PRO A 1 91 ? 0.230 -5.006 -1.051 1.00 96.50 91 PRO A N 1
ATOM 661 C CA . PRO A 1 91 ? 0.122 -5.625 -2.372 1.00 96.50 91 PRO A CA 1
ATOM 662 C C . PRO A 1 91 ? 1.300 -6.565 -2.667 1.00 96.50 91 PRO A C 1
ATOM 664 O O . PRO A 1 91 ? 2.336 -6.474 -2.011 1.00 96.50 91 PRO A O 1
ATOM 667 N N . ALA A 1 92 ? 1.112 -7.485 -3.615 1.00 92.81 92 ALA A N 1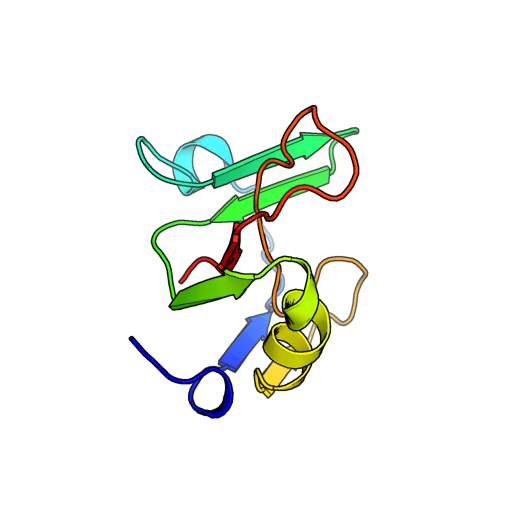
ATOM 668 C CA . ALA A 1 92 ? 2.115 -8.483 -3.997 1.00 92.81 92 ALA A CA 1
ATOM 669 C C . ALA A 1 92 ? 3.097 -7.985 -5.063 1.00 92.81 92 ALA A C 1
ATOM 671 O O . ALA A 1 92 ? 2.704 -7.110 -5.871 1.00 92.81 92 ALA A O 1
#

Foldseek 3Di:
DDQQLVAEQEDDDDPDDDDQPVQQDDPWDKDDDPNDIDIAAAFPDKDKPVCVVVSQVSHHYHYPPPDPPGGWDWDFDDDPDPPDITMITTHD

Solvent-accessible surface area (backbone atoms only — not comparable to full-atom values): 5733 Å² total; per-residue (Å²): 129,65,58,48,72,80,38,70,28,73,37,76,86,70,99,62,91,75,64,46,65,70,56,13,54,95,83,37,44,75,47,76,56,95,95,45,72,51,50,30,34,74,67,44,39,79,41,44,61,93,47,38,67,64,49,47,70,45,31,42,71,48,56,83,68,81,50,97,89,59,51,71,62,74,47,70,71,76,64,89,57,85,89,58,88,36,60,30,34,26,47,92

Secondary structure (DSSP, 8-state):
---GGG-EEEE---SS---HHHHHTTTSEEEEETTEEEEE-S-SEEEEGGGHHHHHHTSEEEESS--TT-S---B----SSTT---EEEE--

Sequence (92 aa):
MTSPEELVARTTRLDRDVDLLAVAGADGVLFSRNRVGFAGRGVAVRTRRAEVTATLEAIAVDDSVRQPGTGPVAFGALPFLPGADAQLVVPA

pLDDT: mean 94.38, std 5.01, range [62.53, 97.94]

Radius of gyration: 13.79 Å; Cα contacts (8 Å, |Δi|>4): 150; chains: 1; bounding box: 34×32×36 Å

Mean predicted aligned error: 3.16 Å